Protein AF-A0A1I1CE08-F1 (afdb_monomer_lite)

Radius of gyration: 25.39 Å; chains: 1; bounding box: 82×26×53 Å

Sequence (91 aa):
MRDFAQDRIDAALTGMRYPCERQELVRHATAQGADDEVIGRLCVLPEHHYADLADVHAALERTTHDSGSARPSPTTSQTDAARGPDRRTEV

Organism: NCBI:txid490629

Secondary structure (DSSP, 8-state):
---HHHHHHHHHHTT--SSEEHHHHHHHHHHTT--HHHHHHHHHS-S-EE-SHHHHHHHHHHHHHHTT------------S--PPP-----

InterPro domains:
  IPR021527 Protein of unknown function DUF2795 [PF11387] (8-56)

Foldseek 3Di:
DDDPLLVLLCVLCPPDDDFDWLVVSLVSSVVVVHDPVNSVLSVQFDGDGDGDSVSSVVRSVVRVVCVPDPDPPPPPDDDDDDPPDDDDDDD

pLDDT: mean 72.17, std 16.64, range [28.55, 88.31]

Structure (mmCIF, N/CA/C/O backbone):
data_AF-A0A1I1CE08-F1
#
_entry.id   AF-A0A1I1CE08-F1
#
loop_
_atom_site.group_PDB
_atom_site.id
_atom_site.type_symbol
_atom_site.label_atom_id
_atom_site.label_alt_id
_atom_site.label_comp_id
_atom_site.label_asym_id
_atom_site.label_entity_id
_atom_site.label_seq_id
_atom_site.pdbx_PDB_ins_code
_atom_site.Cartn_x
_atom_site.Cartn_y
_atom_site.Cartn_z
_atom_site.occupancy
_atom_site.B_iso_or_equiv
_atom_site.auth_seq_id
_atom_site.auth_comp_id
_atom_site.auth_asym_id
_atom_site.auth_atom_id
_atom_site.pdbx_PDB_model_num
ATOM 1 N N . MET A 1 1 ? 9.571 -16.509 6.833 1.00 51.25 1 MET A N 1
ATOM 2 C CA . MET A 1 1 ? 8.809 -15.851 7.914 1.00 51.25 1 MET A CA 1
ATOM 3 C C . MET A 1 1 ? 8.121 -14.678 7.245 1.00 51.25 1 MET A C 1
ATOM 5 O O . MET A 1 1 ? 8.843 -13.857 6.707 1.00 51.25 1 MET A O 1
ATOM 9 N N . ARG A 1 2 ? 6.788 -14.689 7.092 1.00 57.75 2 ARG A N 1
ATOM 10 C CA . ARG A 1 2 ? 6.091 -13.577 6.418 1.00 57.75 2 ARG A CA 1
ATOM 11 C C . ARG A 1 2 ? 6.235 -12.321 7.269 1.00 57.75 2 ARG A C 1
ATOM 13 O O . ARG A 1 2 ? 6.043 -12.392 8.480 1.00 57.75 2 ARG A O 1
ATOM 20 N N . ASP A 1 3 ? 6.607 -11.220 6.634 1.00 66.75 3 ASP A N 1
ATOM 21 C CA . ASP A 1 3 ? 6.825 -9.932 7.276 1.00 66.75 3 ASP A CA 1
ATOM 22 C C . ASP A 1 3 ? 5.540 -9.405 7.925 1.00 66.75 3 ASP A C 1
ATOM 24 O O . ASP A 1 3 ? 4.485 -9.345 7.295 1.00 66.75 3 ASP A O 1
ATOM 28 N N . PHE A 1 4 ? 5.638 -8.970 9.182 1.00 67.19 4 PHE A N 1
ATOM 29 C CA . PHE A 1 4 ? 4.519 -8.408 9.948 1.00 67.19 4 PHE A CA 1
ATOM 30 C C . PHE A 1 4 ? 3.945 -7.122 9.331 1.00 67.19 4 PHE A C 1
ATOM 32 O O . PHE A 1 4 ? 2.803 -6.766 9.603 1.00 67.19 4 PHE A O 1
ATOM 39 N N . ALA A 1 5 ? 4.711 -6.436 8.478 1.00 74.62 5 ALA A N 1
ATOM 40 C CA . ALA A 1 5 ? 4.227 -5.293 7.710 1.00 74.62 5 ALA A CA 1
ATOM 41 C C . ALA A 1 5 ? 3.131 -5.696 6.706 1.00 74.62 5 ALA A C 1
ATOM 43 O O . ALA A 1 5 ? 2.205 -4.927 6.466 1.00 74.62 5 ALA A O 1
ATOM 44 N N . GLN A 1 6 ? 3.205 -6.912 6.153 1.00 75.25 6 GLN A N 1
ATOM 45 C CA . GLN A 1 6 ? 2.249 -7.408 5.163 1.00 75.25 6 GLN A CA 1
ATOM 46 C C . GLN A 1 6 ? 0.879 -7.700 5.794 1.00 75.25 6 GLN A C 1
ATOM 48 O O . GLN A 1 6 ? -0.146 -7.409 5.191 1.00 75.25 6 GLN A O 1
ATOM 53 N N . ASP A 1 7 ? 0.874 -8.229 7.020 1.00 83.69 7 ASP A N 1
ATOM 54 C CA . ASP A 1 7 ? -0.338 -8.493 7.808 1.00 83.69 7 ASP A CA 1
ATOM 55 C C . ASP A 1 7 ? -1.076 -7.193 8.163 1.00 83.69 7 ASP A C 1
ATOM 57 O O . ASP A 1 7 ? -2.287 -7.087 7.984 1.00 83.69 7 ASP A O 1
ATOM 61 N N . ARG A 1 8 ? -0.334 -6.146 8.549 1.00 83.31 8 ARG A N 1
ATOM 62 C CA . ARG A 1 8 ? -0.916 -4.816 8.792 1.00 83.31 8 ARG A CA 1
ATOM 63 C C . ARG A 1 8 ? -1.480 -4.182 7.522 1.00 83.31 8 ARG A C 1
ATOM 65 O O . ARG A 1 8 ? -2.496 -3.500 7.601 1.00 83.31 8 ARG A O 1
ATOM 72 N N . ILE A 1 9 ? -0.847 -4.404 6.366 1.00 82.38 9 ILE A N 1
ATOM 73 C CA . ILE A 1 9 ? -1.379 -3.971 5.065 1.00 82.38 9 ILE A CA 1
ATOM 74 C C . ILE A 1 9 ? -2.699 -4.686 4.771 1.00 82.38 9 ILE A C 1
ATOM 76 O O . ILE A 1 9 ? -3.670 -4.029 4.414 1.00 82.38 9 ILE A O 1
ATOM 80 N N . ASP A 1 10 ? -2.760 -6.004 4.961 1.00 83.44 10 ASP A N 1
ATOM 81 C CA . ASP A 1 10 ? -3.980 -6.787 4.741 1.00 83.44 10 ASP A CA 1
ATOM 82 C C . ASP A 1 10 ? -5.120 -6.322 5.664 1.00 83.44 10 ASP A C 1
ATOM 84 O O . ASP A 1 10 ? -6.232 -6.054 5.205 1.00 83.44 10 ASP A O 1
ATOM 88 N N . ALA A 1 11 ? -4.818 -6.078 6.944 1.00 82.69 11 ALA A N 1
ATOM 89 C CA . ALA A 1 11 ? -5.767 -5.520 7.904 1.00 82.69 11 ALA A CA 1
ATOM 90 C C . ALA A 1 11 ? -6.240 -4.107 7.512 1.00 82.69 11 ALA A C 1
ATOM 92 O O . ALA A 1 11 ? -7.436 -3.821 7.547 1.00 82.69 11 ALA A O 1
ATOM 93 N N . ALA A 1 12 ? -5.324 -3.236 7.078 1.00 78.69 12 ALA A N 1
ATOM 94 C CA . ALA A 1 12 ? -5.636 -1.865 6.672 1.00 78.69 12 ALA A CA 1
ATOM 95 C C . ALA A 1 12 ? -6.379 -1.776 5.330 1.00 78.69 12 ALA A C 1
ATOM 97 O O . ALA A 1 12 ? -6.972 -0.743 5.034 1.00 78.69 12 ALA A O 1
ATOM 98 N N . LEU A 1 13 ? -6.338 -2.824 4.507 1.00 80.00 13 LEU A N 1
ATOM 99 C CA . LEU A 1 13 ? -7.016 -2.902 3.209 1.00 80.00 13 LEU A CA 1
ATOM 100 C C . LEU A 1 13 ? -8.238 -3.830 3.232 1.00 80.00 13 LEU A C 1
ATOM 102 O O . LEU A 1 13 ? -8.965 -3.935 2.240 1.00 80.00 13 LEU A O 1
ATOM 106 N N . THR A 1 14 ? -8.500 -4.485 4.361 1.00 79.12 14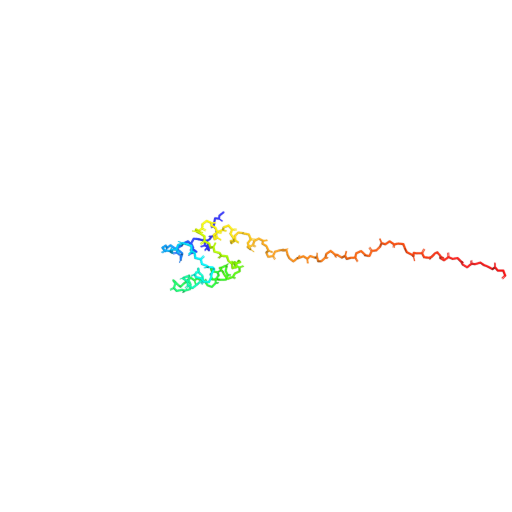 THR A N 1
ATOM 107 C CA . THR A 1 14 ? -9.678 -5.325 4.557 1.00 79.12 14 THR A CA 1
ATOM 108 C C . THR A 1 14 ? -10.945 -4.483 4.396 1.00 79.12 14 THR A C 1
ATOM 110 O O . THR A 1 14 ? -11.170 -3.517 5.121 1.00 79.12 14 THR A O 1
ATOM 113 N N . GLY A 1 15 ? -11.794 -4.855 3.434 1.00 73.56 15 GLY A N 1
ATOM 114 C CA . GLY A 1 15 ? -13.046 -4.145 3.141 1.00 73.56 15 GLY A CA 1
ATOM 115 C C . GLY A 1 15 ? -12.943 -3.041 2.081 1.00 73.56 15 GLY A C 1
ATOM 116 O O . GLY A 1 15 ? -13.950 -2.388 1.797 1.00 73.56 15 GLY A O 1
ATOM 117 N N . MET A 1 16 ? -11.775 -2.851 1.456 1.00 79.25 16 MET A N 1
ATOM 118 C CA . MET A 1 16 ? -11.653 -2.013 0.259 1.00 79.25 16 MET A CA 1
ATOM 119 C C . MET A 1 16 ? -12.475 -2.569 -0.904 1.00 79.25 16 MET A C 1
ATOM 121 O O . MET A 1 16 ? -12.573 -3.780 -1.113 1.00 79.25 16 MET A O 1
ATOM 125 N N . ARG A 1 17 ? -13.060 -1.658 -1.689 1.00 75.75 17 ARG A N 1
ATOM 126 C CA . ARG A 1 17 ? -13.708 -2.006 -2.953 1.00 75.75 17 ARG A CA 1
ATOM 127 C C . ARG A 1 17 ? -12.706 -1.861 -4.082 1.00 75.75 17 ARG A C 1
ATOM 129 O O . ARG A 1 17 ? -12.273 -0.756 -4.386 1.00 75.75 17 ARG A O 1
ATOM 136 N N . TYR A 1 18 ? -12.386 -2.990 -4.693 1.00 76.00 18 TYR A N 1
ATOM 137 C CA . TYR A 1 18 ? -11.561 -3.051 -5.883 1.00 76.00 18 TYR A CA 1
ATOM 138 C C . TYR A 1 18 ? -12.403 -2.870 -7.156 1.00 76.00 18 TYR A C 1
ATOM 140 O O . TYR A 1 18 ? -13.583 -3.249 -7.160 1.00 76.00 18 TYR A O 1
ATOM 148 N N . PRO A 1 19 ? -11.825 -2.318 -8.240 1.00 82.06 19 PRO A N 1
ATOM 149 C CA . PRO A 1 19 ? -10.435 -1.858 -8.397 1.00 82.06 19 PRO A CA 1
ATOM 150 C C . PRO A 1 19 ? -10.159 -0.503 -7.724 1.00 82.06 19 PRO A C 1
ATOM 152 O O . PRO A 1 19 ? -11.029 0.365 -7.698 1.00 82.06 19 PRO A O 1
ATOM 155 N N . CYS A 1 20 ? -8.937 -0.309 -7.223 1.00 83.25 20 CYS A N 1
ATOM 156 C CA . CYS A 1 20 ? -8.505 0.939 -6.583 1.00 83.25 20 CYS A CA 1
ATOM 157 C C . CYS A 1 20 ? -7.086 1.346 -7.003 1.00 83.25 20 CYS A C 1
ATOM 159 O O . CYS A 1 20 ? -6.266 0.514 -7.397 1.00 83.25 20 CYS A O 1
ATOM 161 N N . GLU A 1 21 ? -6.777 2.634 -6.893 1.00 88.31 21 GLU A N 1
ATOM 162 C CA . GLU A 1 21 ? -5.451 3.171 -7.213 1.00 88.31 21 GLU A CA 1
ATOM 163 C C . GLU A 1 21 ? -4.501 3.156 -6.007 1.00 88.31 21 GLU A C 1
ATOM 165 O O . GLU A 1 21 ? -4.924 3.143 -4.848 1.00 88.31 21 GLU A O 1
ATOM 170 N N . ARG A 1 22 ? -3.191 3.270 -6.274 1.00 88.25 22 ARG A N 1
ATOM 171 C CA . ARG A 1 22 ? -2.151 3.461 -5.243 1.00 88.25 22 ARG A CA 1
ATOM 172 C C . ARG A 1 22 ? -2.504 4.566 -4.240 1.00 88.25 22 ARG A C 1
ATOM 174 O O . ARG A 1 22 ? -2.327 4.395 -3.036 1.00 88.25 22 ARG A O 1
ATOM 181 N N . GLN A 1 23 ? -2.997 5.705 -4.726 1.00 87.38 23 GLN A N 1
ATOM 182 C CA . GLN A 1 23 ? -3.343 6.844 -3.871 1.00 87.38 23 GLN A CA 1
ATOM 183 C C . GLN A 1 23 ? -4.490 6.509 -2.914 1.00 87.38 23 GLN A C 1
ATOM 185 O O . GLN A 1 23 ? -4.495 6.948 -1.765 1.00 87.38 23 GLN A O 1
ATOM 190 N N . GLU A 1 24 ? -5.438 5.696 -3.369 1.00 87.56 24 GLU A N 1
ATOM 191 C CA . GLU A 1 24 ? -6.560 5.230 -2.567 1.00 87.56 24 GLU A CA 1
ATOM 192 C C . GLU A 1 24 ? -6.144 4.221 -1.506 1.00 87.56 24 GLU A C 1
ATOM 194 O O . GLU A 1 24 ? -6.593 4.336 -0.366 1.00 87.56 24 GLU A O 1
ATOM 199 N N . LEU A 1 25 ? -5.225 3.315 -1.847 1.00 85.56 25 LEU A N 1
ATOM 200 C CA . LEU A 1 25 ? -4.593 2.399 -0.896 1.00 85.56 25 LEU A CA 1
ATOM 201 C C . LEU A 1 25 ? -3.898 3.173 0.231 1.00 85.56 25 LEU A C 1
ATOM 203 O O . LEU A 1 25 ? -4.165 2.922 1.404 1.00 85.56 25 LEU A O 1
ATOM 207 N N . VAL A 1 26 ? -3.068 4.164 -0.117 1.00 88.00 26 VAL A N 1
ATOM 208 C CA . VAL A 1 26 ? -2.378 5.012 0.869 1.00 88.00 26 VAL A CA 1
ATOM 209 C C . VAL A 1 26 ? -3.378 5.795 1.712 1.00 88.00 26 VAL A C 1
ATOM 211 O O . VAL A 1 26 ? -3.292 5.765 2.935 1.00 88.00 26 VAL A O 1
ATOM 214 N N . ARG A 1 27 ? -4.359 6.456 1.086 1.00 88.19 27 ARG A N 1
ATOM 215 C CA . ARG A 1 27 ? -5.365 7.258 1.796 1.00 88.19 27 ARG A CA 1
ATOM 216 C C . ARG A 1 27 ? -6.156 6.413 2.789 1.00 88.19 27 ARG A C 1
ATOM 218 O O . ARG A 1 27 ? -6.388 6.856 3.911 1.00 88.19 27 ARG A O 1
ATOM 225 N N . HIS A 1 28 ? -6.573 5.216 2.381 1.00 87.38 28 HIS A N 1
ATOM 226 C CA . HIS A 1 28 ? -7.316 4.307 3.242 1.00 87.38 28 HIS A CA 1
ATOM 227 C C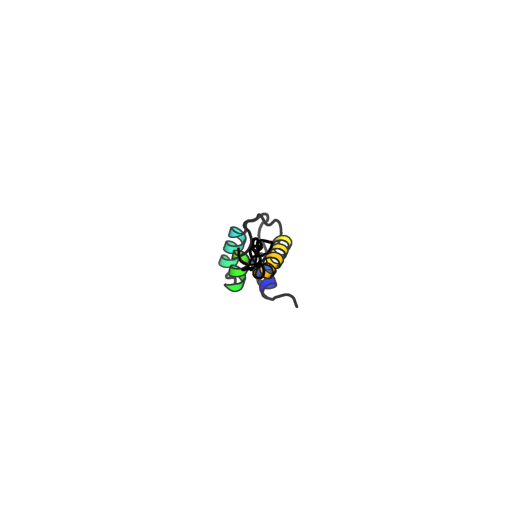 . HIS A 1 28 ? -6.445 3.794 4.396 1.00 87.38 28 HIS A C 1
ATOM 229 O O . HIS A 1 28 ? -6.866 3.880 5.546 1.00 87.38 28 HIS A O 1
ATOM 235 N N . ALA A 1 29 ? -5.207 3.377 4.117 1.00 86.62 29 ALA A N 1
ATOM 236 C CA . ALA A 1 29 ? -4.265 2.939 5.143 1.00 86.62 29 ALA A CA 1
ATOM 237 C C . ALA A 1 29 ? -3.938 4.056 6.153 1.00 86.62 29 ALA A C 1
ATOM 239 O O . ALA A 1 29 ? -3.960 3.819 7.359 1.00 86.62 29 ALA A O 1
ATOM 240 N N . THR A 1 30 ? -3.720 5.295 5.696 1.00 87.62 30 THR A N 1
ATOM 241 C CA . THR A 1 30 ? -3.510 6.453 6.582 1.00 87.62 30 THR A CA 1
ATOM 242 C C . THR A 1 30 ? -4.748 6.732 7.428 1.00 87.62 30 THR A C 1
ATOM 244 O O . THR A 1 30 ? -4.626 6.992 8.622 1.00 87.62 30 THR A O 1
ATOM 247 N N . ALA A 1 31 ? -5.946 6.647 6.842 1.00 87.06 31 ALA A N 1
ATOM 248 C CA . ALA A 1 31 ? -7.198 6.846 7.569 1.00 87.06 31 ALA A CA 1
ATOM 249 C C . ALA A 1 31 ? -7.450 5.762 8.632 1.00 87.06 31 ALA A C 1
ATOM 251 O O . ALA A 1 31 ? -8.044 6.056 9.666 1.00 87.06 31 ALA A O 1
ATOM 252 N N . GLN A 1 32 ? -6.975 4.535 8.401 1.00 84.38 32 GLN A N 1
ATOM 253 C CA . GLN A 1 32 ? -6.992 3.452 9.390 1.00 84.38 32 GLN A CA 1
ATOM 254 C C . GLN A 1 32 ? -5.893 3.584 10.463 1.00 84.38 32 GLN A C 1
ATOM 256 O O . GLN A 1 32 ? -5.901 2.831 11.433 1.00 84.38 32 GLN A O 1
ATOM 261 N N . GLY A 1 33 ? -4.968 4.542 10.329 1.00 83.12 33 GLY A N 1
ATOM 262 C CA . GLY A 1 33 ? -3.858 4.727 11.265 1.00 83.12 33 GLY A CA 1
ATOM 263 C C . GLY A 1 33 ? -2.713 3.732 11.064 1.00 83.12 33 GLY A C 1
ATOM 264 O O . GLY A 1 33 ? -2.065 3.351 12.035 1.00 83.12 33 GLY A O 1
ATOM 265 N N . ALA A 1 34 ? -2.478 3.288 9.826 1.00 85.62 34 ALA A N 1
ATOM 266 C CA . ALA A 1 34 ? -1.344 2.430 9.503 1.00 85.62 34 ALA A CA 1
ATOM 267 C C . ALA A 1 34 ? -0.000 3.120 9.800 1.00 85.62 34 ALA A C 1
ATOM 269 O O . ALA A 1 34 ? 0.138 4.333 9.632 1.00 85.62 34 ALA A O 1
ATOM 270 N N . ASP A 1 35 ? 0.995 2.326 10.203 1.00 87.25 35 ASP A N 1
ATOM 271 C CA . ASP A 1 35 ? 2.338 2.809 10.527 1.00 87.25 35 ASP A CA 1
ATOM 272 C C . ASP A 1 35 ? 3.025 3.485 9.329 1.00 87.25 35 ASP A C 1
ATOM 274 O O . ASP A 1 35 ? 2.831 3.090 8.176 1.00 87.25 35 ASP A O 1
ATOM 278 N N . ASP A 1 36 ? 3.926 4.433 9.601 1.00 86.12 36 ASP A N 1
ATOM 279 C CA . ASP A 1 36 ? 4.733 5.111 8.577 1.00 86.12 36 ASP A CA 1
ATOM 280 C C . ASP A 1 36 ? 5.515 4.137 7.681 1.00 86.12 36 ASP A C 1
ATOM 282 O O . ASP A 1 36 ? 5.705 4.401 6.496 1.00 86.12 36 ASP A O 1
ATOM 286 N N . GLU A 1 37 ? 5.929 2.980 8.209 1.00 85.69 37 GLU A N 1
ATOM 287 C CA . GLU A 1 37 ? 6.580 1.926 7.422 1.00 85.69 37 GLU A CA 1
ATOM 288 C C . GLU A 1 37 ? 5.630 1.327 6.370 1.00 85.69 37 GLU A C 1
ATOM 290 O O . GLU A 1 37 ? 6.010 1.131 5.211 1.00 85.69 37 GLU A O 1
ATOM 295 N N . VAL A 1 38 ? 4.375 1.077 6.754 1.00 86.12 38 VAL A N 1
ATOM 296 C CA . VAL A 1 38 ? 3.327 0.574 5.858 1.00 86.12 38 VAL A CA 1
ATOM 297 C C . VAL A 1 38 ? 2.996 1.625 4.801 1.00 86.12 38 VAL A C 1
ATOM 299 O O . VAL A 1 38 ? 2.973 1.317 3.608 1.00 86.12 38 VAL A O 1
ATOM 302 N N . ILE A 1 39 ? 2.811 2.879 5.217 1.00 87.94 39 ILE A N 1
ATOM 303 C CA . ILE A 1 39 ? 2.562 4.003 4.308 1.00 87.94 39 ILE A CA 1
ATOM 304 C C . ILE A 1 39 ? 3.730 4.191 3.334 1.00 87.94 39 ILE A C 1
ATOM 306 O O . ILE A 1 39 ? 3.512 4.331 2.131 1.00 87.94 39 ILE A O 1
ATOM 310 N N . GLY A 1 40 ? 4.970 4.132 3.822 1.00 86.88 40 GLY A N 1
ATOM 311 C CA . GLY A 1 40 ? 6.178 4.232 3.006 1.00 86.88 40 GLY A CA 1
ATOM 312 C C . GLY A 1 40 ? 6.246 3.143 1.936 1.00 86.88 40 GLY A C 1
ATOM 313 O O . GLY A 1 40 ? 6.502 3.442 0.769 1.00 86.88 40 GLY A O 1
ATOM 314 N N . ARG A 1 41 ? 5.921 1.895 2.297 1.00 84.88 41 ARG A N 1
ATOM 315 C CA . ARG A 1 41 ? 5.829 0.769 1.354 1.00 84.88 41 ARG A CA 1
ATOM 316 C C . ARG A 1 41 ? 4.751 0.973 0.287 1.00 84.88 41 ARG A C 1
ATOM 318 O O . ARG A 1 41 ? 4.989 0.679 -0.879 1.00 84.88 41 ARG A O 1
ATOM 325 N N . LEU A 1 42 ? 3.587 1.506 0.651 1.00 86.75 42 LEU A N 1
ATOM 326 C CA . LEU A 1 42 ? 2.524 1.816 -0.314 1.00 86.75 42 LEU A CA 1
ATOM 327 C C . LEU A 1 42 ? 2.863 3.031 -1.200 1.00 86.75 42 LEU A C 1
ATOM 329 O O . LEU A 1 42 ? 2.363 3.150 -2.319 1.00 86.75 42 LEU A O 1
ATOM 333 N N . CYS A 1 43 ? 3.716 3.940 -0.726 1.00 86.56 43 CYS A N 1
ATOM 334 C CA . CYS A 1 43 ? 4.177 5.100 -1.488 1.00 86.56 43 CYS A CA 1
ATOM 335 C C . CYS A 1 43 ? 5.208 4.759 -2.567 1.00 86.56 43 CYS A C 1
ATOM 337 O O . CYS A 1 43 ? 5.221 5.436 -3.591 1.00 86.56 43 CYS A O 1
ATOM 339 N N . VAL A 1 44 ? 6.038 3.730 -2.371 1.00 86.44 44 VAL A N 1
ATOM 340 C CA . VAL A 1 44 ? 7.015 3.301 -3.391 1.00 86.44 44 VAL A CA 1
ATOM 341 C C . VAL A 1 44 ? 6.384 2.504 -4.531 1.00 86.44 44 VAL A C 1
ATOM 343 O O . VAL A 1 44 ? 7.004 2.352 -5.581 1.00 86.44 44 VAL A O 1
ATOM 346 N N . LEU A 1 45 ? 5.161 2.003 -4.340 1.00 83.19 45 LEU A N 1
ATOM 347 C CA . LEU A 1 45 ? 4.447 1.260 -5.370 1.00 83.19 45 LEU A CA 1
ATOM 348 C C . LEU A 1 45 ? 4.239 2.106 -6.635 1.00 83.19 45 LEU A C 1
ATOM 350 O O . LEU A 1 45 ? 3.952 3.302 -6.533 1.00 83.19 45 LEU A O 1
ATOM 354 N N . PRO A 1 46 ? 4.309 1.495 -7.830 1.00 81.31 46 PRO A N 1
ATOM 355 C CA . PRO A 1 46 ? 3.972 2.191 -9.060 1.00 81.31 46 PRO A CA 1
ATOM 356 C C . PRO A 1 46 ? 2.503 2.633 -9.047 1.00 81.31 46 PRO A C 1
ATOM 358 O O . PRO A 1 46 ? 1.630 1.970 -8.472 1.00 81.31 46 PRO A O 1
ATOM 361 N N . GLU A 1 47 ? 2.227 3.763 -9.700 1.00 83.44 47 GLU A N 1
ATOM 362 C CA . GLU A 1 47 ? 0.860 4.213 -9.954 1.00 83.44 47 GLU A CA 1
ATOM 363 C C . GLU A 1 47 ? 0.205 3.265 -10.961 1.00 83.44 47 GLU A C 1
ATOM 365 O O . GLU A 1 47 ? 0.415 3.348 -12.169 1.00 83.44 47 GLU A O 1
ATOM 370 N N . HIS A 1 48 ? -0.546 2.309 -10.421 1.00 83.06 48 HIS A N 1
ATOM 371 C CA . HIS A 1 48 ? -1.266 1.284 -11.159 1.00 83.06 48 HIS A CA 1
ATOM 372 C C . HIS A 1 48 ? -2.638 1.056 -10.513 1.00 83.06 48 HIS A C 1
ATOM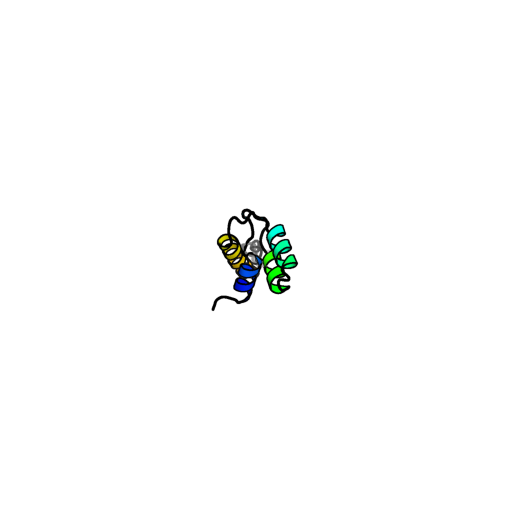 374 O O . HIS A 1 48 ? -2.847 1.375 -9.336 1.00 83.06 48 HIS A O 1
ATOM 380 N N . HIS A 1 49 ? -3.572 0.506 -11.289 1.00 86.81 49 HIS A N 1
ATOM 381 C CA . HIS A 1 49 ? -4.856 0.047 -10.772 1.00 86.81 49 HIS A CA 1
ATOM 382 C C . HIS A 1 49 ? -4.688 -1.366 -10.232 1.00 86.81 49 HIS A C 1
ATOM 384 O O . HIS A 1 49 ? -4.401 -2.295 -10.986 1.00 86.81 49 HIS A O 1
ATOM 390 N N . TYR A 1 50 ? -4.870 -1.519 -8.929 1.00 85.12 50 TYR A N 1
ATOM 391 C CA . TYR A 1 50 ? -4.793 -2.809 -8.265 1.00 85.12 50 TYR A CA 1
ATOM 392 C C . TYR A 1 50 ? -6.193 -3.411 -8.228 1.00 85.12 50 TYR A C 1
ATOM 394 O O . TYR A 1 50 ? -7.149 -2.758 -7.799 1.00 85.12 50 TYR A O 1
ATOM 402 N N . ALA A 1 51 ? -6.320 -4.637 -8.732 1.00 84.88 51 ALA A N 1
ATOM 403 C CA . ALA A 1 51 ? -7.592 -5.354 -8.783 1.00 84.88 51 ALA A CA 1
ATOM 404 C C . ALA A 1 51 ? -7.870 -6.153 -7.504 1.00 84.88 51 ALA A C 1
ATOM 406 O O . ALA A 1 51 ? -9.028 -6.385 -7.189 1.00 84.88 51 ALA A O 1
ATOM 407 N N . ASP A 1 52 ? -6.829 -6.542 -6.763 1.00 85.81 52 ASP A N 1
ATOM 408 C CA . ASP A 1 52 ? -6.940 -7.378 -5.569 1.00 85.81 52 ASP A CA 1
ATOM 409 C C . ASP A 1 52 ? -5.723 -7.197 -4.648 1.00 85.81 52 ASP A C 1
ATOM 411 O O . ASP A 1 52 ? -4.657 -6.741 -5.073 1.00 85.81 52 ASP A O 1
ATOM 415 N N . LEU A 1 53 ? -5.847 -7.664 -3.400 1.00 83.12 53 LEU A N 1
ATOM 416 C CA . LEU A 1 53 ? -4.750 -7.734 -2.420 1.00 83.12 53 LEU A CA 1
ATOM 417 C C . LEU A 1 53 ? -3.516 -8.471 -2.966 1.00 83.12 53 LEU A C 1
ATOM 419 O O . LEU A 1 53 ? -2.385 -8.035 -2.758 1.00 83.12 53 LEU A O 1
ATOM 423 N N . ALA A 1 54 ? -3.722 -9.567 -3.704 1.00 84.38 54 ALA A N 1
ATOM 424 C CA . ALA A 1 54 ? -2.632 -10.352 -4.282 1.00 84.38 54 ALA A CA 1
ATOM 425 C C . ALA A 1 54 ? -1.758 -9.531 -5.249 1.00 84.38 54 ALA A C 1
ATOM 427 O O . ALA A 1 54 ? -0.538 -9.696 -5.258 1.00 84.38 54 ALA A O 1
ATOM 428 N N . ASP A 1 55 ? -2.369 -8.624 -6.016 1.00 86.06 55 ASP A N 1
ATOM 429 C CA . ASP A 1 55 ? -1.670 -7.761 -6.971 1.00 86.06 55 ASP A CA 1
ATOM 430 C C . ASP A 1 55 ? -0.819 -6.705 -6.244 1.00 86.06 55 ASP A C 1
ATOM 432 O O . ASP A 1 55 ? 0.347 -6.489 -6.581 1.00 86.06 55 ASP A O 1
ATOM 436 N N . VAL A 1 56 ? -1.354 -6.138 -5.154 1.00 83.62 56 VAL A N 1
ATOM 437 C CA . VAL A 1 56 ? -0.621 -5.221 -4.263 1.00 83.62 56 VAL A CA 1
ATOM 438 C C . VAL A 1 56 ? 0.595 -5.918 -3.651 1.00 83.62 56 VAL A C 1
ATOM 440 O O . VAL A 1 56 ? 1.692 -5.359 -3.642 1.00 83.62 56 VAL A O 1
ATOM 443 N N . HIS A 1 57 ? 0.436 -7.155 -3.173 1.00 84.69 57 HIS A N 1
ATOM 444 C CA . HIS A 1 57 ? 1.544 -7.927 -2.612 1.00 84.69 57 HIS A CA 1
ATOM 445 C C . HIS A 1 57 ? 2.630 -8.222 -3.651 1.00 84.69 57 HIS A C 1
ATOM 447 O O . HIS A 1 57 ? 3.806 -8.003 -3.363 1.00 84.69 57 HIS A O 1
ATOM 453 N N . ALA A 1 58 ? 2.253 -8.647 -4.859 1.00 84.38 58 ALA A N 1
ATOM 454 C CA . ALA A 1 58 ? 3.205 -8.916 -5.934 1.00 84.38 58 ALA A CA 1
ATOM 455 C C . ALA A 1 58 ? 3.984 -7.653 -6.344 1.00 84.38 58 ALA A C 1
ATOM 457 O O . ALA A 1 58 ? 5.189 -7.709 -6.613 1.00 84.38 58 ALA A O 1
ATOM 458 N N . ALA A 1 59 ? 3.316 -6.497 -6.366 1.00 84.75 59 ALA A N 1
ATOM 459 C CA . ALA A 1 59 ? 3.958 -5.218 -6.637 1.00 84.75 59 ALA A CA 1
ATOM 460 C C . ALA A 1 59 ? 4.900 -4.797 -5.497 1.00 84.75 59 ALA A C 1
ATOM 462 O O . ALA A 1 59 ? 6.021 -4.358 -5.766 1.00 84.75 59 ALA A O 1
ATOM 463 N N . LEU A 1 60 ? 4.506 -4.994 -4.234 1.00 81.50 60 LEU A N 1
ATOM 464 C CA . LEU A 1 60 ? 5.362 -4.729 -3.073 1.00 81.50 60 LEU A CA 1
ATOM 465 C C . LEU A 1 60 ? 6.634 -5.574 -3.122 1.00 81.50 60 LEU A C 1
ATOM 467 O O . LEU A 1 60 ? 7.723 -5.022 -3.002 1.00 81.50 60 LEU A O 1
ATOM 471 N N . GLU A 1 61 ? 6.513 -6.878 -3.380 1.00 81.62 61 GLU A N 1
ATOM 472 C CA . GLU A 1 61 ? 7.664 -7.774 -3.516 1.00 81.62 61 GLU A CA 1
ATOM 473 C C . GLU A 1 61 ? 8.586 -7.331 -4.655 1.00 81.62 61 GLU A C 1
ATOM 475 O O . GLU A 1 61 ? 9.804 -7.310 -4.497 1.00 81.62 61 GLU A O 1
ATOM 480 N N . ARG A 1 62 ? 8.038 -6.914 -5.799 1.00 76.75 62 ARG A N 1
ATOM 481 C CA . ARG A 1 62 ? 8.855 -6.411 -6.910 1.00 76.75 62 ARG A CA 1
ATOM 482 C C . ARG A 1 62 ? 9.615 -5.138 -6.534 1.00 76.75 62 ARG A C 1
ATOM 484 O O . ARG A 1 62 ? 10.771 -5.000 -6.910 1.00 76.75 62 ARG A O 1
ATOM 491 N N . THR A 1 63 ? 8.994 -4.243 -5.772 1.00 74.50 63 THR A N 1
ATOM 492 C CA . THR A 1 63 ? 9.546 -2.914 -5.465 1.00 74.50 63 THR A CA 1
ATOM 493 C C . THR A 1 63 ? 10.548 -2.949 -4.304 1.00 74.50 63 THR A C 1
ATOM 495 O O . THR A 1 63 ? 11.563 -2.255 -4.338 1.00 74.50 63 THR A O 1
ATOM 498 N N . THR A 1 64 ? 10.330 -3.802 -3.294 1.00 62.69 64 THR A N 1
ATOM 499 C CA . THR A 1 64 ? 11.283 -3.987 -2.184 1.00 62.69 64 THR A CA 1
ATOM 500 C C . THR A 1 64 ? 12.579 -4.649 -2.639 1.00 62.69 64 THR A C 1
ATOM 502 O O . THR A 1 64 ? 13.640 -4.342 -2.102 1.00 62.69 64 THR A O 1
ATOM 505 N N . HIS A 1 65 ? 12.511 -5.538 -3.636 1.00 62.03 65 HIS A N 1
ATOM 506 C CA . HIS A 1 65 ? 13.702 -6.160 -4.218 1.00 62.03 65 HIS A CA 1
ATOM 507 C C . HIS A 1 65 ? 14.413 -5.251 -5.242 1.00 62.03 65 HIS A C 1
ATOM 509 O O . HIS A 1 65 ? 15.603 -5.442 -5.489 1.00 62.03 65 HIS A O 1
ATOM 515 N N . ASP A 1 66 ? 13.731 -4.247 -5.809 1.00 56.50 66 ASP A N 1
ATOM 516 C CA . ASP A 1 66 ? 14.275 -3.382 -6.872 1.00 56.50 66 ASP A CA 1
ATOM 517 C C . ASP A 1 66 ? 15.142 -2.209 -6.369 1.00 56.50 66 ASP A C 1
ATOM 519 O O . ASP A 1 66 ? 15.883 -1.600 -7.139 1.00 56.50 66 ASP A O 1
ATOM 523 N N . SER A 1 67 ? 15.206 -1.960 -5.056 1.00 47.59 67 SER A N 1
ATOM 524 C CA . SER A 1 67 ? 16.082 -0.915 -4.481 1.00 47.59 67 SER A CA 1
ATOM 525 C C . SER A 1 67 ? 17.596 -1.193 -4.636 1.00 47.59 67 SER A C 1
ATOM 527 O O . SER A 1 67 ? 18.424 -0.402 -4.186 1.00 47.59 67 SER A O 1
ATOM 529 N N . GLY A 1 68 ? 17.971 -2.301 -5.290 1.00 49.81 68 GLY A N 1
ATOM 530 C CA . GLY A 1 68 ? 19.341 -2.661 -5.666 1.00 49.81 68 GLY A CA 1
ATOM 531 C C . GLY A 1 68 ? 19.706 -2.459 -7.144 1.00 49.81 68 GLY A C 1
ATOM 532 O O . GLY A 1 68 ? 20.856 -2.708 -7.495 1.00 49.81 68 GLY A O 1
ATOM 533 N N . SER A 1 69 ? 18.795 -2.009 -8.018 1.00 41.72 69 SER A N 1
ATOM 534 C CA . SER A 1 69 ? 19.117 -1.730 -9.430 1.00 41.72 69 SER A CA 1
ATOM 535 C C . SER A 1 69 ? 19.166 -0.236 -9.734 1.00 41.72 69 SER A C 1
ATOM 537 O O . SER A 1 69 ? 18.517 0.285 -10.640 1.00 41.72 69 SER A O 1
ATOM 539 N N . ALA A 1 70 ? 20.086 0.452 -9.055 1.00 41.69 70 ALA A N 1
ATOM 540 C CA . ALA A 1 70 ? 20.838 1.470 -9.767 1.00 41.69 70 ALA A CA 1
ATOM 541 C C . ALA A 1 70 ? 21.517 0.775 -10.957 1.00 41.69 70 ALA A C 1
ATOM 543 O O . ALA A 1 70 ? 22.416 -0.044 -10.778 1.00 41.69 70 ALA A O 1
ATOM 544 N N . ARG A 1 71 ? 21.082 1.084 -12.181 1.00 33.28 71 ARG A N 1
ATOM 545 C CA . ARG A 1 71 ? 21.888 0.838 -13.380 1.00 33.28 71 ARG A CA 1
ATOM 546 C C . ARG A 1 71 ? 23.295 1.398 -13.102 1.00 33.28 71 ARG A C 1
ATOM 548 O O . ARG A 1 71 ? 23.403 2.618 -12.963 1.00 33.28 71 ARG A O 1
ATOM 555 N N . PRO A 1 72 ? 24.391 0.617 -13.107 1.00 45.12 72 PRO A N 1
ATOM 556 C CA . PRO A 1 72 ? 25.581 1.171 -13.712 1.00 45.12 72 PRO A CA 1
ATOM 557 C C . PRO A 1 72 ? 25.187 1.392 -15.173 1.00 45.12 72 PRO A C 1
ATOM 559 O O . PRO A 1 72 ? 24.852 0.448 -15.893 1.00 45.12 72 PRO A O 1
ATOM 562 N N . SER A 1 73 ? 25.129 2.650 -15.600 1.00 28.55 73 SER A N 1
ATOM 563 C CA . SER A 1 73 ? 25.184 2.981 -17.019 1.00 28.55 73 SER A CA 1
ATOM 564 C C . SER A 1 73 ? 26.250 2.077 -17.650 1.00 28.55 73 SER A C 1
ATOM 566 O O . SER A 1 73 ? 27.366 2.053 -17.119 1.00 28.55 73 SER A O 1
ATOM 568 N N . PRO A 1 74 ? 25.956 1.287 -18.703 1.00 52.62 74 PRO A N 1
ATOM 569 C CA . PRO A 1 74 ? 27.011 0.589 -19.411 1.00 52.62 74 PRO A CA 1
ATOM 570 C C . PRO A 1 74 ? 27.995 1.665 -19.852 1.00 52.62 74 PRO A C 1
ATOM 572 O O . PRO A 1 74 ? 27.646 2.587 -20.590 1.00 52.62 74 PRO A O 1
ATOM 575 N N . THR A 1 75 ? 29.193 1.594 -19.282 1.00 38.81 75 THR A N 1
ATOM 576 C CA . THR A 1 75 ? 30.321 2.409 -19.688 1.00 38.81 75 THR A CA 1
ATOM 577 C C . THR A 1 75 ? 30.441 2.241 -21.197 1.00 38.81 75 THR A C 1
ATOM 579 O O . THR A 1 75 ? 30.598 1.122 -21.692 1.00 38.81 75 THR A O 1
ATOM 582 N N . THR A 1 76 ? 30.280 3.327 -21.951 1.00 52.84 76 THR A N 1
ATOM 583 C CA . THR A 1 76 ? 30.694 3.328 -23.349 1.00 52.84 76 THR A CA 1
ATOM 584 C C . THR A 1 76 ? 32.210 3.220 -23.328 1.00 52.84 76 THR A C 1
ATOM 586 O O . THR A 1 76 ? 32.921 4.210 -23.192 1.00 52.84 76 THR A O 1
ATOM 589 N N . SER A 1 77 ? 32.663 1.970 -23.369 1.00 46.88 77 SER A N 1
ATOM 590 C CA . SER A 1 77 ? 33.831 1.492 -24.092 1.00 46.88 77 SER A CA 1
ATOM 591 C C . SER A 1 77 ? 35.034 2.427 -24.067 1.00 46.88 77 SER A C 1
ATOM 593 O O . SER A 1 77 ? 35.322 3.144 -25.022 1.00 46.88 77 SER A O 1
ATOM 595 N N . GLN A 1 78 ? 35.811 2.315 -22.995 1.00 51.66 78 GLN A N 1
ATOM 596 C CA . GLN A 1 78 ? 37.251 2.467 -23.106 1.00 51.66 78 GLN A CA 1
ATOM 597 C C . GLN A 1 78 ? 37.831 1.138 -23.621 1.00 51.66 78 GLN A C 1
ATOM 599 O O . GLN A 1 78 ? 37.616 0.099 -22.997 1.00 51.66 78 GLN A O 1
ATOM 604 N N . THR A 1 79 ? 38.616 1.223 -24.703 1.00 53.69 79 THR A N 1
ATOM 605 C CA . THR A 1 79 ? 39.638 0.269 -25.201 1.00 53.69 79 THR A CA 1
ATOM 606 C C . THR A 1 79 ? 39.308 -0.444 -26.518 1.00 53.69 79 THR A C 1
ATOM 608 O O . THR A 1 79 ? 38.871 -1.587 -26.509 1.00 53.69 79 THR A O 1
ATOM 611 N N . ASP A 1 80 ? 39.637 0.198 -27.647 1.00 55.09 80 ASP A N 1
ATOM 612 C CA . ASP A 1 80 ? 40.509 -0.432 -28.651 1.00 55.09 80 ASP A CA 1
ATOM 613 C C . ASP A 1 80 ? 41.228 0.615 -29.534 1.00 55.09 80 ASP A C 1
ATOM 615 O O . ASP A 1 80 ? 40.638 1.594 -29.981 1.00 55.09 80 ASP A O 1
ATOM 619 N N . ALA A 1 81 ? 42.523 0.375 -29.751 1.00 51.81 81 ALA A N 1
ATOM 620 C CA . ALA A 1 81 ? 43.330 0.789 -30.903 1.00 51.81 81 ALA A CA 1
ATOM 621 C C . ALA A 1 81 ? 43.491 2.283 -31.286 1.00 51.81 81 ALA A C 1
ATOM 623 O O . ALA A 1 81 ? 42.953 2.754 -32.281 1.00 51.81 81 ALA A O 1
ATOM 624 N N . ALA A 1 82 ? 44.440 2.969 -30.635 1.00 51.09 82 ALA A N 1
ATOM 625 C CA . ALA A 1 82 ? 45.45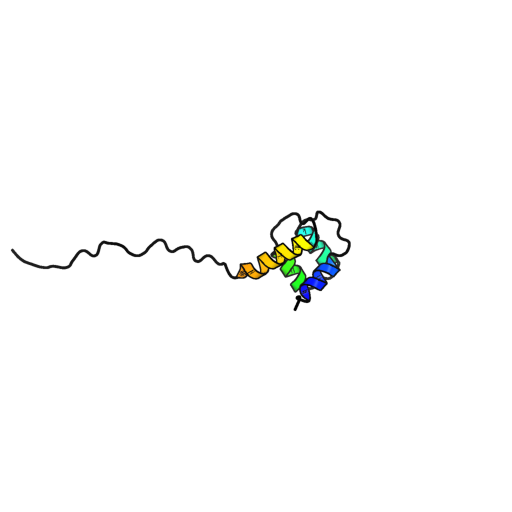9 3.770 -31.341 1.00 51.09 82 ALA A CA 1
ATOM 626 C C . ALA A 1 82 ? 46.694 3.976 -30.449 1.00 51.09 82 ALA A C 1
ATOM 628 O O . ALA A 1 82 ? 47.128 5.090 -30.156 1.00 51.09 82 ALA A O 1
ATOM 629 N N . ARG A 1 83 ? 47.282 2.861 -30.004 1.00 46.62 83 ARG A N 1
ATOM 630 C CA . ARG A 1 83 ? 48.674 2.832 -29.556 1.00 46.62 83 ARG A CA 1
ATOM 631 C C . ARG A 1 83 ? 49.536 3.036 -30.804 1.00 46.62 83 ARG A C 1
ATOM 633 O O . ARG A 1 83 ? 49.937 2.070 -31.442 1.00 46.62 83 ARG A O 1
ATOM 640 N N . GLY A 1 84 ? 49.748 4.292 -31.194 1.00 48.78 84 GLY A N 1
ATOM 641 C CA . GLY A 1 84 ? 50.796 4.635 -32.150 1.00 48.78 84 GLY A CA 1
ATOM 642 C C . GLY A 1 84 ? 52.136 4.166 -31.570 1.00 48.78 84 GLY A C 1
ATOM 643 O O . GLY A 1 84 ? 52.436 4.519 -30.427 1.00 48.78 84 GLY A O 1
ATOM 644 N N . PRO A 1 85 ? 52.902 3.310 -32.265 1.00 63.69 85 PRO A N 1
ATOM 645 C CA . PRO A 1 85 ? 54.168 2.825 -31.747 1.00 63.69 85 PRO A CA 1
ATOM 646 C C . PRO A 1 85 ? 55.201 3.956 -31.737 1.00 63.69 85 PRO A C 1
ATOM 648 O O . PRO A 1 85 ? 55.413 4.641 -32.735 1.00 63.69 85 PRO A O 1
ATOM 651 N N . ASP A 1 86 ? 55.871 4.106 -30.600 1.00 56.84 86 ASP A N 1
ATOM 652 C CA . ASP A 1 86 ? 57.203 4.694 -30.513 1.00 56.84 86 ASP A CA 1
ATOM 653 C C . ASP A 1 86 ? 58.137 3.969 -31.496 1.00 56.84 86 ASP A C 1
ATOM 655 O O . ASP A 1 86 ? 58.256 2.748 -31.392 1.00 56.84 86 ASP A O 1
ATOM 659 N N . A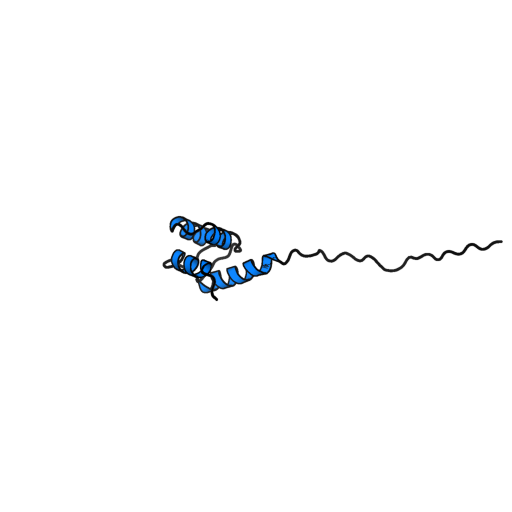RG A 1 87 ? 58.771 4.695 -32.434 1.00 52.91 87 ARG A N 1
ATOM 660 C CA . ARG A 1 87 ? 60.175 4.481 -32.837 1.00 52.91 87 ARG A CA 1
ATOM 661 C C . ARG A 1 87 ? 60.777 5.703 -33.535 1.00 52.91 87 ARG A C 1
ATOM 663 O O . ARG A 1 87 ? 60.465 6.041 -34.671 1.00 52.91 87 ARG A O 1
ATOM 670 N N . ARG A 1 88 ? 61.739 6.283 -32.829 1.00 47.22 88 ARG A N 1
ATOM 671 C CA . ARG A 1 88 ? 62.850 7.126 -33.283 1.00 47.22 88 ARG A CA 1
ATOM 672 C C . ARG A 1 88 ? 63.774 6.310 -34.210 1.00 47.22 88 ARG A C 1
ATOM 674 O O . ARG A 1 88 ? 64.276 5.296 -33.739 1.00 47.22 88 ARG A O 1
ATOM 681 N N . THR A 1 89 ? 64.031 6.711 -35.464 1.00 55.25 89 THR A N 1
ATOM 682 C CA . THR A 1 89 ? 65.271 6.401 -36.233 1.00 55.25 89 THR A CA 1
ATOM 683 C C . THR A 1 89 ? 65.439 7.371 -37.420 1.00 55.25 89 THR A C 1
ATOM 685 O O . THR A 1 89 ? 64.475 7.695 -38.104 1.00 55.25 89 THR A O 1
ATOM 688 N N . GLU A 1 90 ? 66.683 7.824 -37.567 1.00 42.69 90 GLU A N 1
ATOM 689 C CA . GLU A 1 90 ? 67.368 8.726 -38.512 1.00 42.69 90 GLU A CA 1
ATOM 690 C C . GLU A 1 90 ? 67.064 8.588 -40.021 1.00 42.69 90 GLU A C 1
ATOM 692 O O . GLU A 1 90 ? 66.785 7.482 -40.476 1.00 42.69 90 GLU A O 1
ATOM 697 N N . VAL A 1 91 ? 67.221 9.695 -40.778 1.00 55.34 91 VAL A N 1
ATOM 698 C CA . VAL A 1 91 ? 68.209 9.899 -41.878 1.00 55.34 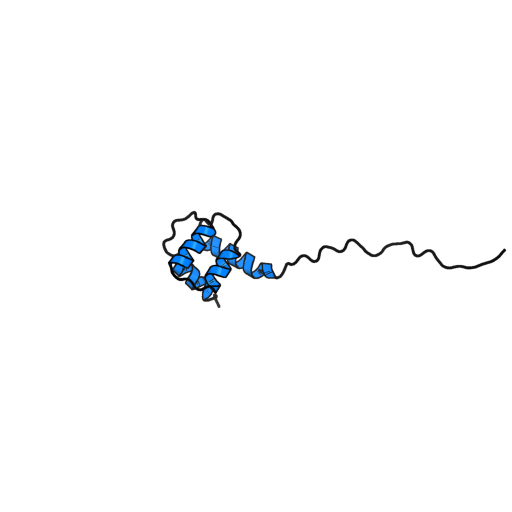91 VAL A CA 1
ATOM 699 C C . VAL A 1 91 ? 68.421 11.389 -42.160 1.00 55.34 91 VAL A C 1
ATOM 701 O O . VAL A 1 91 ? 67.455 12.165 -41.982 1.00 55.34 91 VAL A O 1
#